Protein AF-A0A4Y3IM77-F1 (afdb_monomer_lite)

Secondary structure (DSSP, 8-state):
-PPPHHHHHHHHHHTTSS-HHHHHHHHHHHHHHHHHT---TTSHHHHHHHHHHHHHHHHHHTT---S--S-HHHHHHHHHSTTHHHHHHHHHHHHHTT--S---HHHHHHHHHHHHHHHHH--

Radius of gyration: 13.8 Å; chains: 1; bounding box: 31×37×30 Å

InterPro domains:
  IPR011608 PRD domain [PF00874] (31-111)

Sequence (123 aa):
MVETMKERMKMLLKAGVISQCAHNIALMATEALEKEWVVDIQSDQVQMAMTHFARAIDRIQLGNEISEGLDSEIFAEIKEDECYPLIQAMNKKLCDFTKIETIPDAENSFFISNLYAMYLERT

Foldseek 3Di:
DQQFLLNLLVVCCVVVVFDPLLSVLLVVLLVCCCVPVVFDRSDPLSSVLSSLSRNLLVCVVVVNHDPAAPDPVVLVVCCPDPCNVVLVVSLVVSVVSSVPPDRDPRSSSVSSVSSSVRNVPRD

Structure (mmCIF, N/CA/C/O backbone):
data_AF-A0A4Y3IM77-F1
#
_entry.id   AF-A0A4Y3IM77-F1
#
loop_
_atom_site.group_PDB
_atom_site.id
_atom_site.type_symbol
_atom_site.label_atom_id
_atom_site.label_alt_id
_atom_site.label_comp_id
_atom_site.label_asym_id
_atom_site.label_entity_id
_atom_site.label_seq_id
_atom_site.pdbx_PDB_ins_code
_atom_site.Cartn_x
_atom_site.Cartn_y
_atom_site.Cartn_z
_atom_site.occupancy
_atom_site.B_iso_or_equiv
_atom_site.auth_seq_id
_atom_site.auth_comp_id
_atom_site.auth_asym_id
_atom_site.auth_atom_id
_atom_site.pdbx_PDB_model_num
ATOM 1 N N . MET A 1 1 ? -11.740 19.640 -10.393 1.00 49.16 1 MET A N 1
ATOM 2 C CA . MET A 1 1 ? -10.579 19.551 -9.486 1.00 49.16 1 MET A CA 1
ATOM 3 C C . MET A 1 1 ? -10.192 18.093 -9.452 1.00 49.16 1 MET A C 1
ATOM 5 O O . MET A 1 1 ? -11.091 17.282 -9.275 1.00 49.16 1 MET A O 1
ATOM 9 N N . VAL A 1 2 ? -8.931 17.773 -9.726 1.00 56.62 2 VAL A N 1
ATOM 10 C CA . VAL A 1 2 ? -8.407 16.424 -9.478 1.00 56.62 2 VAL A CA 1
ATOM 11 C C . VAL A 1 2 ? -8.326 16.283 -7.960 1.00 56.62 2 VAL A C 1
ATOM 13 O O . VAL A 1 2 ? -7.812 17.189 -7.306 1.00 56.62 2 VAL A O 1
ATOM 16 N N . GLU A 1 3 ? -8.949 15.247 -7.403 1.00 67.81 3 GLU A N 1
ATOM 17 C CA . GLU A 1 3 ? -8.906 14.983 -5.963 1.00 67.81 3 GLU A CA 1
ATOM 18 C C . GLU A 1 3 ? -7.497 14.520 -5.603 1.00 67.81 3 GLU A C 1
ATOM 20 O O . GLU A 1 3 ? -6.978 13.595 -6.217 1.00 67.81 3 GLU A O 1
ATOM 25 N N . THR A 1 4 ? -6.863 15.158 -4.623 1.00 84.75 4 THR A N 1
ATOM 26 C CA . THR A 1 4 ? -5.535 14.719 -4.175 1.00 84.75 4 THR A CA 1
ATOM 27 C C . THR A 1 4 ? -5.653 13.471 -3.293 1.00 84.75 4 THR A C 1
ATOM 29 O O . THR A 1 4 ? -6.638 13.317 -2.565 1.00 84.75 4 THR A O 1
ATOM 32 N N . MET A 1 5 ? -4.611 12.631 -3.214 1.00 92.50 5 MET A N 1
ATOM 33 C CA . MET A 1 5 ? -4.573 11.537 -2.224 1.00 92.50 5 MET A CA 1
ATOM 34 C C . MET A 1 5 ? -4.898 12.032 -0.797 1.00 92.50 5 MET A C 1
ATOM 36 O O . MET A 1 5 ? -5.663 11.398 -0.063 1.00 92.50 5 MET A O 1
ATOM 40 N N . LYS A 1 6 ? -4.380 13.205 -0.406 1.00 91.69 6 LYS A N 1
ATOM 41 C CA . LYS A 1 6 ? -4.604 13.786 0.930 1.00 91.69 6 LYS A CA 1
ATOM 42 C C . LYS A 1 6 ? -6.070 14.158 1.167 1.00 91.69 6 LYS A C 1
ATOM 44 O O . LYS A 1 6 ? -6.566 14.027 2.286 1.00 91.69 6 LYS A O 1
ATOM 49 N N . GLU A 1 7 ? -6.767 14.645 0.145 1.00 92.94 7 GLU A N 1
ATOM 50 C CA . GLU A 1 7 ? -8.202 14.945 0.214 1.00 92.94 7 GLU A CA 1
ATOM 51 C C . GLU A 1 7 ? -9.025 13.668 0.328 1.00 92.94 7 GLU A C 1
ATOM 53 O O . GLU A 1 7 ? -9.890 13.584 1.207 1.00 92.94 7 GLU A O 1
ATOM 58 N N . ARG A 1 8 ? -8.661 12.644 -0.447 1.00 94.19 8 ARG A N 1
ATOM 59 C CA . ARG A 1 8 ? -9.285 11.327 -0.376 1.00 94.19 8 ARG A CA 1
ATOM 60 C C . ARG A 1 8 ? -9.201 10.723 1.022 1.00 94.19 8 ARG A C 1
ATOM 62 O O . ARG A 1 8 ? -10.214 10.286 1.569 1.00 94.19 8 ARG A O 1
ATOM 69 N N . MET A 1 9 ? -8.027 10.748 1.658 1.00 97.00 9 MET A N 1
ATOM 70 C CA . MET A 1 9 ? -7.886 10.245 3.033 1.00 97.00 9 MET A CA 1
ATOM 71 C C . MET A 1 9 ? -8.743 11.023 4.029 1.00 97.00 9 MET A C 1
ATOM 73 O O . MET A 1 9 ? -9.389 10.422 4.888 1.00 97.00 9 MET A O 1
ATOM 77 N N . LYS A 1 10 ? -8.812 12.354 3.896 1.00 96.94 10 LYS A N 1
ATOM 78 C CA . LYS A 1 10 ? -9.688 13.182 4.738 1.00 96.94 10 LYS A CA 1
ATOM 79 C C . LYS A 1 10 ? -11.159 12.818 4.549 1.00 96.94 10 LYS A C 1
ATOM 81 O O . LYS A 1 10 ? -11.902 12.821 5.530 1.00 96.94 10 LYS A O 1
ATOM 86 N N . MET A 1 11 ? -11.590 12.529 3.322 1.00 96.81 11 MET A N 1
ATOM 87 C CA . MET A 1 11 ? -12.962 12.108 3.037 1.00 96.81 11 MET A CA 1
ATOM 88 C C . MET A 1 11 ? -13.276 10.765 3.703 1.00 96.81 11 MET A C 1
ATOM 90 O O . MET A 1 11 ? -14.270 10.664 4.420 1.00 96.81 11 MET A O 1
ATOM 94 N N . LEU A 1 12 ? -12.408 9.765 3.525 1.00 97.50 12 LEU A N 1
ATOM 95 C CA . LEU A 1 12 ? -12.589 8.433 4.111 1.00 97.50 12 LEU A CA 1
ATOM 96 C C . LEU A 1 12 ? -12.618 8.479 5.644 1.00 97.50 12 LEU A C 1
ATOM 98 O O . LEU A 1 12 ? -13.464 7.828 6.258 1.00 97.50 12 LEU A O 1
ATOM 102 N N . LEU A 1 13 ? -11.750 9.290 6.256 1.00 98.25 13 LEU A N 1
ATOM 103 C CA . LEU A 1 13 ? -11.738 9.509 7.701 1.00 98.25 13 LEU A CA 1
ATOM 104 C C . LEU A 1 13 ? -13.049 10.151 8.182 1.00 98.25 13 LEU A C 1
ATOM 106 O O . LEU A 1 13 ? -13.668 9.663 9.123 1.00 98.25 13 LEU A O 1
ATOM 110 N N . LYS A 1 14 ? -13.509 11.223 7.520 1.00 98.06 14 LYS A N 1
ATOM 111 C CA . LYS A 1 14 ? -14.773 11.901 7.870 1.00 98.06 14 LYS A CA 1
ATOM 112 C C . LYS A 1 14 ? -15.991 10.990 7.732 1.00 98.06 14 LYS A C 1
ATOM 114 O O . LYS A 1 14 ? -16.935 11.130 8.502 1.00 98.06 14 LYS A O 1
ATOM 119 N N . ALA A 1 15 ? -15.971 10.080 6.763 1.00 97.62 15 ALA A N 1
ATOM 120 C CA . ALA A 1 15 ? -17.030 9.103 6.544 1.00 97.62 15 ALA A CA 1
ATOM 121 C C . ALA A 1 15 ? -16.981 7.913 7.524 1.00 97.62 15 ALA A C 1
ATOM 123 O O . ALA A 1 15 ? -17.858 7.056 7.469 1.00 97.62 15 ALA A O 1
ATOM 124 N N . GLY A 1 16 ? -15.968 7.830 8.399 1.00 96.88 16 GLY A N 1
ATOM 125 C CA . GLY A 1 16 ? -15.780 6.699 9.312 1.00 96.88 16 GLY A CA 1
ATOM 126 C C . GLY A 1 16 ? -15.377 5.400 8.608 1.00 96.88 16 GLY A C 1
ATOM 127 O O . GLY A 1 16 ? -15.530 4.324 9.175 1.00 96.88 16 GLY A O 1
ATOM 128 N N . VAL A 1 17 ? -14.888 5.490 7.367 1.00 97.44 17 VAL A N 1
ATOM 129 C CA . VAL A 1 17 ? -14.462 4.332 6.566 1.00 97.44 17 VAL A CA 1
ATOM 130 C C . VAL A 1 17 ? -13.073 3.852 6.977 1.00 97.44 17 VAL A C 1
ATOM 132 O O . VAL A 1 17 ? -12.787 2.664 6.838 1.00 97.44 17 VAL A O 1
ATOM 135 N N . ILE A 1 18 ? -12.226 4.770 7.454 1.00 98.31 18 ILE A N 1
ATOM 136 C CA . ILE A 1 18 ? -10.903 4.462 8.002 1.00 98.31 18 ILE A CA 1
ATOM 137 C C . ILE A 1 18 ? -10.700 5.120 9.369 1.00 98.31 18 ILE A C 1
ATOM 139 O O . ILE A 1 18 ? -11.265 6.184 9.642 1.00 98.31 18 ILE A O 1
ATOM 143 N N . SER A 1 19 ? -9.866 4.520 10.215 1.00 98.44 19 SER A N 1
ATOM 144 C CA . SER A 1 19 ? -9.482 5.088 11.507 1.00 98.44 19 SER A CA 1
ATOM 145 C C . SER A 1 19 ? -8.489 6.248 11.363 1.00 98.44 19 SER A C 1
ATOM 147 O O . SER A 1 19 ? -7.814 6.423 10.345 1.00 98.44 19 SER A O 1
ATOM 149 N N . GLN A 1 20 ? -8.332 7.033 12.435 1.00 98.38 20 GLN A N 1
ATOM 150 C CA . GLN A 1 20 ? -7.294 8.068 12.501 1.00 98.38 20 GLN A CA 1
ATOM 151 C C . GLN A 1 20 ? -5.877 7.474 12.396 1.00 98.38 20 GLN A C 1
ATOM 153 O O . GLN A 1 20 ? -4.975 8.128 11.869 1.00 98.38 20 GLN A O 1
ATOM 158 N N . CYS A 1 21 ? -5.678 6.246 12.888 1.00 98.06 21 CYS A N 1
ATOM 159 C CA . CYS A 1 21 ? -4.402 5.542 12.806 1.00 98.06 21 CYS A CA 1
ATOM 160 C C . CYS A 1 21 ? -4.065 5.216 11.346 1.00 98.06 21 CYS A C 1
ATOM 162 O O . CYS A 1 21 ? -3.034 5.671 10.845 1.00 98.06 21 CYS A O 1
ATOM 164 N N . 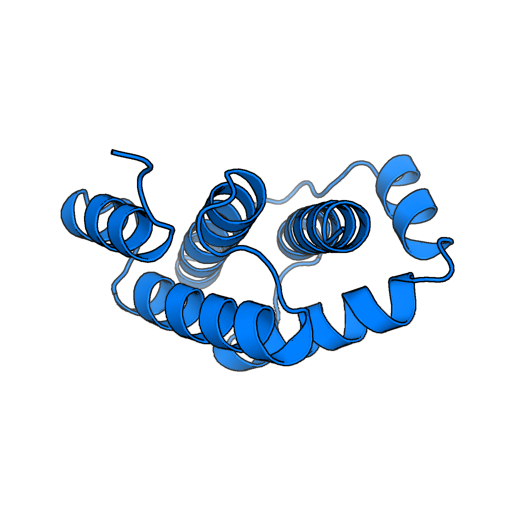ALA A 1 22 ? -4.976 4.534 10.646 1.00 98.38 22 ALA A N 1
ATOM 165 C CA . ALA A 1 22 ? -4.831 4.194 9.234 1.00 98.38 22 ALA A CA 1
ATOM 166 C C . ALA A 1 22 ? -4.661 5.435 8.346 1.00 98.38 22 ALA A C 1
ATOM 168 O O . ALA A 1 22 ? -3.783 5.459 7.485 1.00 98.38 22 ALA A O 1
ATOM 169 N N . HIS A 1 23 ? -5.427 6.502 8.606 1.00 98.56 23 HIS A N 1
ATOM 170 C CA . HIS A 1 23 ? -5.264 7.792 7.932 1.00 98.56 23 HIS A CA 1
ATOM 171 C C . HIS A 1 23 ? -3.829 8.326 8.051 1.00 98.56 23 HIS A C 1
ATOM 173 O O . HIS A 1 23 ? -3.205 8.673 7.050 1.00 98.56 23 HIS A O 1
ATOM 179 N N . ASN A 1 24 ? -3.287 8.394 9.271 1.00 98.44 24 ASN A N 1
ATOM 180 C CA . ASN A 1 24 ? -1.952 8.951 9.497 1.00 98.44 24 ASN A CA 1
ATOM 181 C C . ASN A 1 24 ? -0.864 8.094 8.846 1.00 98.44 24 ASN A C 1
ATOM 183 O O . ASN A 1 24 ? 0.072 8.635 8.263 1.00 98.44 24 ASN A O 1
ATOM 187 N N . ILE A 1 25 ? -1.003 6.768 8.915 1.00 98.50 25 ILE A N 1
ATOM 188 C CA . ILE A 1 25 ? -0.070 5.839 8.274 1.00 98.50 25 ILE A CA 1
ATOM 189 C C . ILE A 1 25 ? -0.099 5.994 6.752 1.00 98.50 25 ILE A C 1
ATOM 191 O O . ILE A 1 25 ? 0.963 6.068 6.139 1.00 98.50 25 ILE A O 1
ATOM 195 N N . ALA A 1 26 ? -1.279 6.119 6.142 1.00 98.00 26 ALA A N 1
ATOM 196 C CA . ALA A 1 26 ? -1.400 6.331 4.702 1.00 98.00 26 ALA A CA 1
ATOM 197 C C . ALA A 1 26 ? -0.747 7.648 4.246 1.00 98.00 26 ALA A C 1
ATOM 199 O O . ALA A 1 26 ? -0.108 7.687 3.194 1.00 98.00 26 ALA A O 1
ATOM 200 N 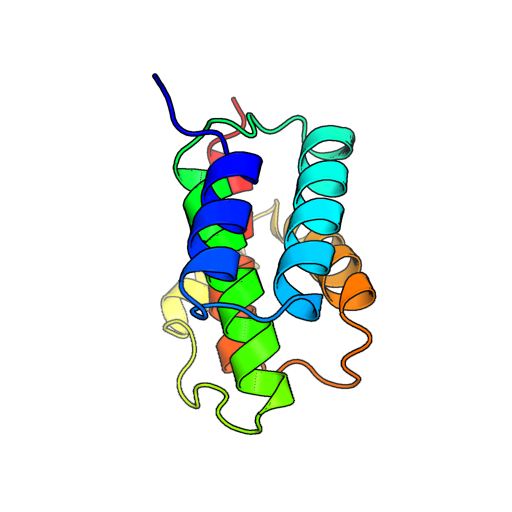N . LEU A 1 27 ? -0.841 8.717 5.048 1.00 97.50 27 LEU A N 1
ATOM 201 C CA . LEU A 1 27 ? -0.135 9.970 4.762 1.00 97.50 27 LEU A CA 1
ATOM 202 C C . LEU A 1 27 ? 1.388 9.806 4.836 1.00 97.50 27 LEU A C 1
ATOM 204 O O . LEU A 1 27 ? 2.076 10.207 3.901 1.00 97.50 27 LEU A O 1
ATOM 208 N N . MET A 1 28 ? 1.910 9.165 5.888 1.00 98.06 28 MET A N 1
ATOM 209 C CA . MET A 1 28 ? 3.350 8.887 6.014 1.00 98.06 28 MET A CA 1
ATOM 210 C C . MET A 1 28 ? 3.861 8.001 4.869 1.00 98.06 28 MET A C 1
ATOM 212 O O . MET A 1 28 ? 4.946 8.229 4.337 1.00 98.06 28 MET A O 1
ATOM 216 N N . ALA A 1 29 ? 3.066 7.010 4.459 1.00 97.69 29 ALA A N 1
ATOM 217 C CA . ALA A 1 29 ? 3.397 6.144 3.338 1.00 97.69 29 ALA A CA 1
ATOM 218 C C . ALA A 1 29 ? 3.442 6.904 2.009 1.00 97.69 29 ALA A C 1
ATOM 220 O O . ALA A 1 29 ? 4.373 6.722 1.229 1.00 97.69 29 ALA A O 1
ATOM 221 N N . THR A 1 30 ? 2.485 7.806 1.788 1.00 96.38 30 THR A N 1
ATOM 222 C CA . THR A 1 30 ? 2.456 8.665 0.596 1.00 96.38 30 THR A CA 1
ATOM 223 C C . THR A 1 30 ? 3.673 9.579 0.539 1.00 96.38 30 THR A C 1
ATOM 225 O O . THR A 1 30 ? 4.293 9.689 -0.510 1.00 96.38 30 THR A O 1
ATOM 228 N N . GLU A 1 31 ? 4.062 10.188 1.661 1.00 96.06 31 GLU A N 1
ATOM 229 C CA . GLU A 1 31 ? 5.255 11.042 1.730 1.00 96.06 31 GLU A CA 1
ATOM 230 C C . GLU A 1 31 ? 6.546 10.263 1.431 1.00 96.06 31 GLU A C 1
ATOM 232 O O . GLU A 1 31 ? 7.437 10.775 0.753 1.00 96.06 31 GLU A O 1
ATOM 237 N N . ALA A 1 32 ? 6.654 9.013 1.894 1.00 96.62 32 ALA A N 1
ATOM 238 C CA . ALA A 1 32 ? 7.791 8.152 1.569 1.00 96.62 32 ALA A CA 1
ATOM 239 C C . ALA A 1 32 ? 7.833 7.795 0.073 1.00 96.62 32 ALA A C 1
ATOM 241 O O . ALA A 1 32 ? 8.892 7.886 -0.547 1.00 96.62 32 AL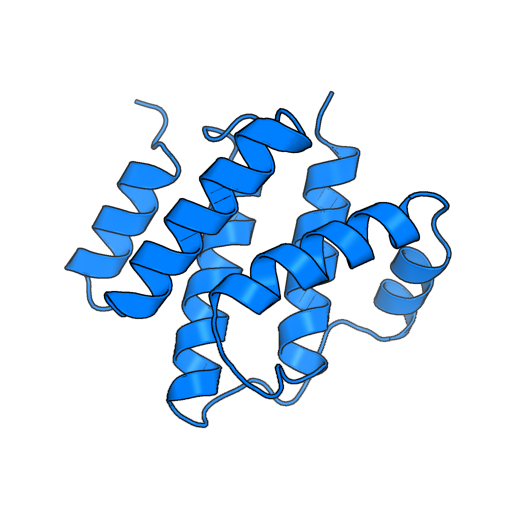A A O 1
ATOM 242 N N . LEU A 1 33 ? 6.686 7.441 -0.515 1.00 95.56 33 LEU A N 1
ATOM 243 C CA . LEU A 1 33 ? 6.567 7.132 -1.942 1.00 95.56 33 LEU A CA 1
ATOM 244 C C . LEU A 1 33 ? 6.886 8.353 -2.818 1.00 95.56 33 LEU A C 1
ATOM 246 O O . LEU A 1 33 ? 7.671 8.243 -3.757 1.00 95.56 33 LEU A O 1
ATOM 250 N N . GLU A 1 34 ? 6.344 9.525 -2.484 1.00 94.50 34 GLU A N 1
ATOM 251 C CA . GLU A 1 34 ? 6.617 10.789 -3.182 1.00 94.50 34 GLU A CA 1
ATOM 252 C C . GLU A 1 34 ? 8.111 11.138 -3.132 1.00 94.50 34 GLU A C 1
ATOM 254 O O . GLU A 1 34 ? 8.704 11.530 -4.133 1.00 94.50 34 GLU A O 1
ATOM 259 N N . LYS A 1 35 ? 8.757 10.945 -1.978 1.00 95.25 35 LYS A N 1
ATOM 260 C CA . LYS A 1 35 ? 10.169 11.295 -1.799 1.00 95.25 35 LYS A CA 1
ATOM 261 C C . LYS A 1 35 ? 11.136 10.325 -2.479 1.00 95.25 35 LYS A C 1
ATOM 263 O O . LYS A 1 35 ? 12.178 10.756 -2.966 1.00 95.25 35 LYS A O 1
ATOM 268 N N . GLU A 1 36 ? 10.854 9.026 -2.438 1.00 95.69 36 GLU A N 1
ATOM 269 C CA . GLU A 1 36 ? 11.825 7.991 -2.827 1.00 95.69 36 GLU A CA 1
ATOM 270 C C . GLU A 1 36 ? 11.546 7.376 -4.188 1.00 95.69 36 GLU A C 1
ATOM 272 O O . GLU A 1 36 ? 12.484 6.979 -4.876 1.00 95.69 36 GLU A O 1
ATOM 277 N N . TRP A 1 37 ? 10.277 7.293 -4.579 1.00 94.88 37 TRP A N 1
ATOM 278 C CA . TRP A 1 37 ? 9.867 6.792 -5.889 1.00 94.88 37 TRP A CA 1
ATOM 279 C C . TRP A 1 37 ? 9.402 7.903 -6.830 1.00 94.88 37 TRP A C 1
ATOM 281 O O . TRP A 1 37 ? 9.202 7.624 -8.008 1.00 94.88 37 TRP A O 1
ATOM 291 N N . VAL A 1 38 ? 9.294 9.149 -6.346 1.00 93.00 38 VAL A N 1
ATOM 292 C CA . VAL A 1 38 ? 8.927 10.332 -7.149 1.00 93.00 38 VAL A CA 1
ATOM 293 C C . VAL A 1 38 ? 7.577 10.145 -7.853 1.00 93.00 38 VAL A C 1
ATOM 295 O O . VAL A 1 38 ? 7.380 10.561 -8.989 1.00 93.00 38 VAL A O 1
ATOM 298 N N . VAL A 1 39 ? 6.638 9.479 -7.175 1.00 91.38 39 VAL A N 1
ATOM 299 C CA . VAL A 1 39 ? 5.305 9.203 -7.725 1.00 91.38 39 VAL A CA 1
ATOM 300 C C . VAL A 1 39 ? 4.430 10.452 -7.707 1.00 91.38 39 VAL A C 1
ATOM 302 O O . VAL A 1 39 ? 4.497 11.258 -6.776 1.00 91.38 39 VAL A O 1
ATOM 305 N N . ASP A 1 40 ? 3.549 10.582 -8.699 1.00 91.12 40 ASP A N 1
ATOM 306 C CA . ASP A 1 40 ? 2.518 11.616 -8.684 1.00 91.12 40 ASP A CA 1
ATOM 307 C C . ASP A 1 40 ? 1.429 11.267 -7.659 1.00 91.12 40 ASP A C 1
ATOM 309 O O . ASP A 1 40 ? 0.604 10.372 -7.867 1.00 91.12 40 ASP A O 1
ATOM 313 N N . ILE A 1 41 ? 1.397 12.006 -6.548 1.00 89.06 41 ILE A N 1
ATOM 314 C CA . ILE A 1 41 ? 0.401 11.842 -5.478 1.00 89.06 41 ILE A CA 1
ATOM 315 C C . ILE A 1 41 ? -1.029 12.227 -5.899 1.00 89.06 41 ILE A C 1
ATOM 317 O O . ILE A 1 41 ? -1.971 12.044 -5.120 1.00 89.06 41 ILE A O 1
ATOM 321 N N . GLN A 1 42 ? -1.196 12.800 -7.093 1.00 89.19 42 GLN A N 1
ATOM 322 C CA . GLN A 1 42 ? -2.494 13.074 -7.707 1.00 89.19 42 GLN A CA 1
ATOM 323 C C . GLN A 1 42 ? -3.015 11.883 -8.516 1.00 89.19 42 GLN A C 1
ATOM 325 O O . GLN A 1 42 ? -4.208 11.842 -8.812 1.00 89.19 42 GLN A O 1
ATOM 330 N N . SER A 1 43 ? -2.160 10.910 -8.845 1.00 90.19 43 SER A N 1
ATOM 331 C CA . SER A 1 43 ? -2.546 9.763 -9.667 1.00 90.19 43 SER A CA 1
ATOM 332 C C . SER A 1 43 ? -3.603 8.888 -8.990 1.00 90.19 43 SER A C 1
ATOM 334 O O . SER A 1 43 ? -3.565 8.637 -7.778 1.00 90.19 43 SER A O 1
ATOM 336 N N . ASP A 1 44 ? -4.522 8.360 -9.798 1.00 90.38 44 ASP A N 1
ATOM 337 C CA . ASP A 1 44 ? -5.535 7.402 -9.346 1.00 90.38 44 ASP A CA 1
ATOM 338 C C . ASP A 1 44 ? -4.885 6.146 -8.744 1.00 90.38 44 ASP A C 1
ATOM 340 O O . ASP A 1 44 ? -5.400 5.575 -7.780 1.00 90.38 44 ASP A O 1
ATOM 344 N N . GLN A 1 45 ? -3.710 5.759 -9.249 1.00 91.94 45 GLN A N 1
ATOM 345 C CA . GLN A 1 45 ? -2.955 4.610 -8.761 1.00 91.94 45 GLN A CA 1
ATOM 346 C C . GLN A 1 45 ? -2.467 4.806 -7.318 1.00 91.94 45 GLN A C 1
ATOM 348 O O . GLN A 1 45 ? -2.650 3.924 -6.474 1.00 91.94 45 GLN A O 1
ATOM 353 N N . VAL A 1 46 ? -1.918 5.980 -6.976 1.00 93.44 46 VAL A N 1
ATOM 354 C CA . VAL A 1 46 ? -1.542 6.298 -5.584 1.00 93.44 46 VAL A CA 1
ATOM 355 C C . VAL A 1 46 ? -2.777 6.346 -4.686 1.00 93.44 46 VAL A C 1
ATOM 357 O O . VAL A 1 46 ? -2.765 5.809 -3.575 1.00 93.44 46 VAL A O 1
ATOM 360 N N . GLN A 1 47 ? -3.873 6.929 -5.167 1.00 93.44 47 GLN A N 1
ATOM 361 C CA . GLN A 1 47 ? -5.127 6.984 -4.416 1.00 93.44 47 GLN A CA 1
ATOM 362 C C . GLN A 1 47 ? -5.693 5.591 -4.113 1.00 93.44 47 GLN A C 1
ATOM 364 O O . GLN A 1 47 ? -6.130 5.334 -2.983 1.00 93.44 47 GLN A O 1
ATOM 369 N N . MET A 1 48 ? -5.674 4.689 -5.095 1.00 92.94 48 MET A N 1
ATOM 370 C CA . MET A 1 48 ? -6.129 3.309 -4.954 1.00 92.94 48 MET A CA 1
ATOM 371 C C . MET A 1 48 ? -5.255 2.546 -3.960 1.00 92.94 48 MET A C 1
ATOM 373 O O . MET A 1 48 ? -5.779 2.028 -2.969 1.00 92.94 48 MET A O 1
ATOM 377 N N . ALA A 1 49 ? -3.935 2.571 -4.158 1.00 95.81 49 ALA A N 1
ATOM 378 C CA . ALA A 1 49 ? -2.975 1.887 -3.300 1.00 95.81 49 ALA A CA 1
ATOM 379 C C . ALA A 1 49 ? -3.115 2.310 -1.833 1.00 95.81 49 ALA A C 1
ATOM 381 O O . ALA A 1 49 ? -3.189 1.471 -0.934 1.00 95.81 49 ALA A O 1
ATOM 382 N N . MET A 1 50 ? -3.222 3.616 -1.578 1.00 97.31 50 MET A N 1
ATOM 383 C CA . MET A 1 50 ? -3.325 4.140 -0.217 1.00 97.31 50 MET A CA 1
ATOM 384 C C . MET A 1 50 ? -4.693 3.893 0.420 1.00 97.31 50 MET A C 1
ATOM 386 O O . MET A 1 50 ? -4.779 3.677 1.628 1.00 97.31 50 MET A O 1
ATOM 390 N N . THR A 1 51 ? -5.761 3.846 -0.379 1.00 96.44 51 THR A N 1
ATOM 391 C CA . THR A 1 51 ? -7.076 3.398 0.104 1.00 96.44 51 THR A CA 1
ATOM 392 C C . THR A 1 51 ? -7.022 1.939 0.536 1.00 96.44 51 THR A C 1
ATOM 394 O O . THR A 1 51 ? -7.539 1.594 1.600 1.00 96.44 51 THR A O 1
ATOM 397 N N . HIS A 1 52 ? -6.391 1.083 -0.271 1.00 96.44 52 HIS A N 1
ATOM 398 C CA . HIS A 1 52 ? -6.253 -0.335 0.037 1.00 96.44 52 HIS A CA 1
ATOM 399 C C . HIS A 1 52 ? -5.431 -0.539 1.311 1.00 96.44 52 HIS A C 1
ATOM 401 O O . HIS A 1 52 ? -5.861 -1.264 2.207 1.00 96.44 52 HIS A O 1
ATOM 407 N N . PHE A 1 53 ? -4.308 0.173 1.425 1.00 98.12 53 PHE A N 1
ATOM 408 C CA . PHE A 1 53 ? -3.422 0.112 2.581 1.00 98.12 53 PHE A CA 1
ATOM 409 C C . PHE A 1 53 ? -4.111 0.569 3.871 1.00 98.12 53 PHE A C 1
ATOM 411 O O . PHE A 1 53 ? -4.119 -0.169 4.853 1.00 98.12 53 PHE A O 1
ATOM 418 N N . ALA A 1 54 ? -4.777 1.731 3.859 1.00 98.38 54 ALA A N 1
ATOM 419 C CA . ALA A 1 54 ? -5.507 2.235 5.022 1.00 98.38 54 ALA A CA 1
ATOM 420 C C . ALA A 1 54 ? -6.595 1.253 5.490 1.00 98.38 54 ALA A C 1
ATOM 422 O O . ALA A 1 54 ? -6.701 0.947 6.675 1.00 98.38 54 ALA A O 1
ATOM 423 N N . ARG A 1 55 ? -7.375 0.697 4.554 1.00 97.75 55 ARG A N 1
ATOM 424 C CA . ARG A 1 55 ? -8.428 -0.270 4.892 1.00 97.75 55 ARG A CA 1
ATOM 425 C C . ARG A 1 55 ? -7.875 -1.606 5.389 1.00 97.75 55 ARG A C 1
ATOM 427 O O . ARG A 1 55 ? -8.531 -2.243 6.208 1.00 97.75 55 ARG A O 1
ATOM 434 N N . ALA A 1 56 ? -6.735 -2.056 4.867 1.00 97.88 56 ALA A N 1
ATOM 435 C CA . ALA A 1 56 ? -6.075 -3.277 5.327 1.00 97.88 56 ALA A CA 1
ATOM 436 C C . ALA A 1 56 ? -5.580 -3.121 6.770 1.00 97.88 56 ALA A C 1
ATOM 438 O O . ALA A 1 56 ? -5.841 -3.990 7.595 1.00 97.88 56 ALA A O 1
ATOM 439 N N . ILE A 1 57 ? -4.966 -1.978 7.102 1.00 98.38 57 ILE A N 1
ATOM 440 C CA . ILE A 1 57 ? -4.535 -1.655 8.473 1.00 98.38 57 ILE A CA 1
ATOM 441 C C . ILE A 1 57 ? -5.702 -1.785 9.453 1.00 98.38 57 ILE A C 1
ATOM 443 O O . ILE A 1 57 ? -5.577 -2.481 10.459 1.00 98.38 57 ILE A O 1
ATOM 447 N N . ASP A 1 58 ? -6.844 -1.164 9.148 1.00 98.06 58 ASP A N 1
ATOM 448 C CA . ASP A 1 58 ? -8.007 -1.219 10.037 1.00 98.06 58 ASP A CA 1
ATOM 449 C C . ASP A 1 58 ? -8.576 -2.635 10.168 1.00 98.06 58 ASP A C 1
ATOM 451 O O . ASP A 1 58 ? -8.917 -3.052 11.273 1.00 98.06 58 ASP A O 1
ATOM 455 N N . ARG A 1 59 ? -8.654 -3.402 9.071 1.00 97.56 59 ARG A N 1
ATOM 456 C CA . ARG A 1 59 ? -9.102 -4.802 9.127 1.00 97.56 59 ARG A CA 1
ATOM 457 C C . ARG A 1 59 ? -8.216 -5.639 10.041 1.00 97.56 59 ARG A C 1
ATOM 459 O O . ARG A 1 59 ? -8.747 -6.296 10.930 1.00 97.56 59 ARG A O 1
ATOM 466 N N . ILE A 1 60 ? -6.897 -5.551 9.872 1.00 97.56 60 ILE A N 1
ATOM 467 C CA . ILE A 1 60 ? -5.926 -6.299 10.682 1.00 97.56 60 ILE A CA 1
ATOM 468 C C . ILE A 1 60 ? -6.031 -5.898 12.158 1.00 97.56 60 ILE A C 1
ATOM 470 O O . ILE A 1 60 ? -6.081 -6.752 13.036 1.00 97.56 60 ILE A O 1
ATOM 474 N N . GLN A 1 61 ? -6.120 -4.599 12.457 1.00 96.62 61 GLN A N 1
ATOM 475 C CA . GLN A 1 61 ? -6.240 -4.120 13.841 1.00 96.62 61 GLN A CA 1
ATOM 476 C C . GLN A 1 61 ? -7.550 -4.546 14.517 1.00 96.62 61 GLN A C 1
ATOM 478 O O . GLN A 1 61 ? -7.598 -4.667 15.741 1.00 96.62 61 GLN A O 1
ATOM 483 N N . LEU A 1 62 ? -8.606 -4.771 13.735 1.00 96.19 62 LEU A N 1
ATOM 484 C CA . LEU A 1 62 ? -9.903 -5.240 14.219 1.00 96.19 62 LEU A CA 1
ATOM 485 C C . LEU A 1 62 ? -10.032 -6.774 14.233 1.00 96.19 62 LEU A C 1
ATOM 487 O O . LEU A 1 62 ? -11.079 -7.263 14.656 1.00 96.19 62 LEU A O 1
ATOM 491 N N . GLY A 1 63 ? -9.015 -7.521 13.784 1.00 95.75 63 GLY A N 1
ATOM 492 C CA . GLY A 1 63 ? -9.068 -8.983 13.650 1.00 95.75 63 GLY A CA 1
ATOM 493 C C . GLY A 1 63 ? -10.034 -9.469 12.563 1.00 95.75 63 GLY A C 1
ATOM 494 O O . GLY A 1 63 ? -10.642 -10.527 12.703 1.00 95.75 63 GLY A O 1
ATOM 495 N N . ASN A 1 64 ? -10.239 -8.648 11.529 1.00 96.19 64 ASN A N 1
ATOM 496 C CA . ASN A 1 64 ? -11.121 -8.902 10.388 1.00 96.19 64 ASN A CA 1
ATOM 497 C C . ASN A 1 64 ? -10.340 -8.874 9.062 1.00 96.19 64 ASN A C 1
ATOM 499 O O . ASN A 1 64 ? -10.862 -8.415 8.041 1.00 96.19 64 ASN A O 1
ATOM 503 N N . GLU A 1 65 ? -9.068 -9.268 9.086 1.00 95.06 65 GLU A N 1
ATOM 504 C CA . GLU A 1 65 ? -8.240 -9.428 7.894 1.00 95.06 65 GLU A CA 1
ATOM 505 C C . GLU A 1 65 ? -8.871 -10.384 6.873 1.00 95.06 65 GLU A C 1
ATOM 507 O O . GLU A 1 65 ? -9.616 -11.308 7.208 1.00 95.06 65 GLU A O 1
ATOM 512 N N . ILE A 1 66 ? -8.566 -10.160 5.596 1.00 93.56 66 ILE A N 1
ATOM 513 C CA . ILE A 1 66 ? -8.970 -11.089 4.538 1.00 93.56 66 ILE A CA 1
ATOM 514 C C . ILE A 1 66 ? -8.176 -12.400 4.632 1.00 93.56 66 ILE A C 1
ATOM 516 O O . ILE A 1 66 ? -6.982 -12.401 4.932 1.00 93.56 66 ILE A O 1
ATOM 520 N N . SER A 1 67 ? -8.836 -13.518 4.331 1.00 92.25 67 SER A N 1
ATOM 521 C CA . SER A 1 67 ? -8.231 -14.856 4.350 1.00 92.25 67 SER A CA 1
ATOM 522 C C . SER A 1 67 ? -7.624 -15.273 3.011 1.00 92.25 67 SER A C 1
ATOM 524 O O . SER A 1 67 ? -6.716 -16.098 2.977 1.00 92.25 67 SER A O 1
ATOM 526 N N . GLU A 1 68 ? -8.135 -14.723 1.910 1.00 95.19 68 GLU A N 1
ATOM 527 C CA . GLU A 1 68 ? -7.699 -15.040 0.551 1.00 95.19 68 GLU A CA 1
ATOM 528 C C . GLU A 1 68 ? -6.913 -13.858 -0.015 1.00 95.19 68 GLU A C 1
ATOM 530 O O . GLU A 1 68 ? -7.389 -12.722 -0.011 1.00 95.19 68 GLU A O 1
ATOM 535 N N . GLY A 1 69 ? -5.678 -14.133 -0.433 1.00 95.06 69 GLY A N 1
ATOM 536 C CA . GLY A 1 69 ? -4.787 -13.150 -1.038 1.00 95.06 69 GLY A CA 1
ATOM 537 C C . GLY A 1 69 ? -4.986 -13.018 -2.543 1.00 95.06 69 GLY A C 1
ATOM 538 O O . GLY A 1 69 ? -5.931 -13.552 -3.123 1.00 95.06 69 GLY A O 1
ATOM 539 N N . LEU A 1 70 ? -4.047 -12.319 -3.176 1.00 96.56 70 LEU A N 1
ATOM 540 C CA . LEU A 1 70 ? -3.905 -12.309 -4.623 1.00 96.56 70 LEU A CA 1
ATOM 541 C C . LEU A 1 70 ? -3.718 -13.740 -5.142 1.00 96.56 70 LEU A C 1
ATOM 543 O O . LEU A 1 70 ? -3.093 -14.569 -4.473 1.00 96.56 70 LEU A O 1
ATOM 547 N N . ASP A 1 71 ? -4.231 -14.001 -6.343 1.00 97.69 71 ASP A N 1
ATOM 548 C CA . ASP A 1 71 ? -4.002 -15.262 -7.042 1.00 97.69 71 ASP A CA 1
ATOM 549 C C . ASP A 1 71 ? -2.507 -15.628 -7.048 1.00 97.69 71 ASP A C 1
ATOM 551 O O . ASP A 1 71 ? -1.638 -14.777 -7.269 1.00 97.69 71 ASP A O 1
ATOM 555 N N . SER A 1 72 ? -2.205 -16.893 -6.752 1.00 95.81 72 SER A N 1
ATOM 556 C CA . SER A 1 72 ? -0.830 -17.340 -6.540 1.00 95.81 72 SER A CA 1
ATOM 557 C C . SER A 1 72 ? 0.022 -17.306 -7.803 1.00 95.81 72 SER A C 1
ATOM 559 O O . SER A 1 72 ? 1.227 -17.093 -7.687 1.00 95.81 72 SER A O 1
ATOM 561 N N . GLU A 1 73 ? -0.574 -17.512 -8.981 1.00 97.69 73 GLU A N 1
ATOM 562 C CA . GLU A 1 73 ? 0.146 -17.443 -10.256 1.00 97.69 73 GLU A CA 1
ATOM 563 C C . GLU A 1 73 ? 0.500 -15.983 -10.553 1.00 97.69 73 GLU A C 1
ATOM 565 O O . GLU A 1 73 ? 1.668 -15.665 -10.768 1.00 97.69 73 GLU A O 1
ATOM 570 N N . ILE A 1 74 ? -0.464 -15.069 -10.387 1.00 96.75 74 ILE A N 1
ATOM 571 C CA . ILE A 1 74 ? -0.229 -13.622 -10.532 1.00 96.75 74 ILE A CA 1
ATOM 572 C C . ILE A 1 74 ? 0.834 -13.134 -9.537 1.00 96.75 74 ILE A C 1
ATOM 574 O O . ILE A 1 74 ? 1.716 -12.344 -9.875 1.00 96.75 74 ILE A O 1
ATOM 578 N N . PHE A 1 75 ? 0.780 -13.586 -8.281 1.00 98.00 75 PHE A N 1
ATOM 579 C CA . PHE A 1 75 ? 1.758 -13.153 -7.285 1.00 98.00 75 PHE A CA 1
ATOM 580 C C . PHE A 1 75 ? 3.157 -13.730 -7.535 1.00 98.00 75 PHE A C 1
ATOM 582 O O . PHE A 1 75 ? 4.147 -13.088 -7.181 1.00 98.00 75 PHE A O 1
ATOM 589 N N . ALA A 1 76 ? 3.254 -14.919 -8.138 1.00 97.94 76 ALA A N 1
ATOM 590 C CA . ALA A 1 76 ? 4.526 -15.483 -8.573 1.00 97.94 76 ALA A CA 1
ATOM 591 C C . ALA A 1 76 ? 5.142 -14.648 -9.704 1.00 97.94 76 ALA A C 1
ATOM 593 O O . ALA A 1 76 ? 6.313 -14.292 -9.599 1.00 97.94 76 ALA A O 1
ATOM 594 N N . GLU A 1 77 ? 4.349 -14.232 -10.696 1.00 97.94 77 GLU A N 1
ATOM 595 C CA . GLU A 1 77 ? 4.813 -13.350 -11.778 1.00 97.94 77 GLU A CA 1
ATOM 596 C C . GLU A 1 77 ? 5.404 -12.040 -11.232 1.00 97.94 77 GLU A C 1
ATOM 598 O O . GLU A 1 77 ? 6.502 -11.640 -11.614 1.00 97.94 77 GLU A O 1
ATOM 603 N N . ILE A 1 78 ? 4.735 -11.412 -10.256 1.00 98.12 78 ILE A N 1
ATOM 604 C CA . ILE A 1 78 ? 5.243 -10.193 -9.602 1.00 98.12 78 ILE A CA 1
ATOM 605 C C . ILE A 1 78 ? 6.591 -10.444 -8.909 1.00 98.12 78 ILE A C 1
ATOM 607 O O . ILE A 1 78 ? 7.452 -9.566 -8.903 1.00 98.12 78 ILE A O 1
ATOM 611 N N . LYS A 1 79 ? 6.782 -11.620 -8.298 1.00 98.06 79 LYS A N 1
ATOM 612 C CA . LYS A 1 79 ? 8.015 -11.983 -7.577 1.00 98.06 79 LYS A CA 1
ATOM 613 C C . LYS A 1 79 ? 9.196 -12.280 -8.493 1.00 98.06 79 LYS A C 1
ATOM 615 O O . LYS A 1 79 ? 10.337 -12.142 -8.055 1.00 98.06 79 LYS A O 1
ATOM 620 N N . GLU A 1 80 ? 8.923 -12.732 -9.710 1.00 98.00 80 GLU A N 1
ATOM 621 C CA . GLU A 1 80 ? 9.936 -13.062 -10.713 1.00 98.00 80 GLU A CA 1
ATOM 622 C C . GLU A 1 80 ? 10.448 -11.824 -11.462 1.00 98.00 80 GLU A C 1
ATOM 624 O O . GLU A 1 80 ? 11.520 -11.876 -12.067 1.00 98.00 80 GLU A O 1
ATOM 629 N N . ASP A 1 81 ? 9.729 -10.702 -11.382 1.00 98.12 81 ASP A N 1
ATOM 630 C CA . ASP A 1 81 ? 10.136 -9.439 -11.988 1.00 98.12 81 ASP A CA 1
ATOM 631 C C . ASP A 1 81 ? 11.431 -8.880 -11.361 1.00 98.12 81 ASP A C 1
ATOM 633 O O . ASP A 1 81 ? 11.615 -8.861 -10.139 1.00 98.12 81 ASP A O 1
ATOM 637 N N . GLU A 1 82 ? 12.329 -8.358 -12.202 1.00 97.31 82 GLU A N 1
ATOM 638 C CA . GLU A 1 82 ? 13.619 -7.789 -11.791 1.00 97.31 82 GLU A CA 1
ATOM 639 C C . GLU A 1 82 ? 13.477 -6.648 -10.772 1.00 97.31 82 GLU A C 1
ATOM 641 O O . GLU A 1 82 ? 14.378 -6.411 -9.959 1.00 97.31 82 GLU A O 1
ATOM 646 N N . CYS A 1 83 ? 12.350 -5.931 -10.789 1.00 97.00 83 CYS A N 1
ATOM 647 C CA . CYS A 1 83 ? 12.097 -4.839 -9.862 1.00 97.00 83 CYS A CA 1
ATOM 648 C C . CYS A 1 83 ? 11.590 -5.291 -8.488 1.00 97.00 83 CYS A C 1
ATOM 650 O O . CYS A 1 83 ? 11.599 -4.485 -7.549 1.00 97.00 83 CYS A O 1
ATOM 652 N N . TYR A 1 84 ? 11.197 -6.560 -8.326 1.00 98.25 84 TYR A N 1
ATOM 653 C CA . TYR A 1 84 ? 10.582 -7.064 -7.099 1.00 98.25 84 TYR A CA 1
ATOM 654 C C . TYR A 1 84 ? 11.379 -6.763 -5.819 1.00 98.25 84 TYR A C 1
ATOM 656 O O . TYR A 1 84 ? 10.767 -6.336 -4.836 1.00 98.25 84 TYR A O 1
ATOM 664 N N . PRO A 1 85 ? 12.726 -6.873 -5.779 1.00 98.31 85 PRO A N 1
ATOM 665 C CA . PRO A 1 85 ? 13.492 -6.506 -4.587 1.00 98.31 85 PRO A CA 1
ATOM 666 C C . PRO A 1 85 ? 13.269 -5.053 -4.136 1.00 98.31 85 PRO A C 1
ATOM 668 O O . PRO A 1 85 ? 13.246 -4.776 -2.935 1.00 98.31 85 PRO A O 1
ATOM 671 N N . LEU A 1 86 ? 13.058 -4.124 -5.076 1.00 97.81 86 LEU A N 1
ATOM 672 C CA . LEU A 1 86 ? 12.755 -2.722 -4.775 1.00 97.81 86 LEU A CA 1
ATOM 673 C C . LEU A 1 86 ? 11.329 -2.568 -4.240 1.00 97.81 86 LEU A C 1
ATOM 675 O O . LEU A 1 86 ? 11.123 -1.844 -3.262 1.00 97.81 86 LEU A O 1
ATOM 679 N N . ILE A 1 87 ? 10.366 -3.288 -4.825 1.00 98.31 87 ILE A N 1
ATOM 680 C CA . ILE A 1 87 ? 8.978 -3.325 -4.344 1.00 98.31 87 ILE A CA 1
ATOM 681 C C . ILE A 1 87 ? 8.923 -3.861 -2.919 1.00 98.31 87 ILE A C 1
ATOM 683 O O . ILE A 1 87 ? 8.318 -3.243 -2.046 1.00 98.31 87 ILE A O 1
ATOM 687 N N . GLN A 1 88 ? 9.606 -4.974 -2.658 1.00 98.44 88 GLN A N 1
ATOM 688 C CA . GLN A 1 88 ? 9.642 -5.614 -1.351 1.00 98.44 88 GLN A CA 1
ATOM 689 C C . GLN A 1 88 ? 10.308 -4.724 -0.294 1.00 98.44 88 GLN A C 1
ATOM 691 O O . GLN A 1 88 ? 9.844 -4.675 0.849 1.00 98.44 88 GLN A O 1
ATOM 696 N N . ALA A 1 89 ? 11.368 -3.995 -0.661 1.00 98.50 89 ALA A N 1
ATOM 697 C CA . ALA A 1 89 ? 12.027 -3.047 0.233 1.00 98.50 89 ALA A CA 1
ATOM 698 C C . ALA A 1 89 ? 11.101 -1.881 0.616 1.00 98.50 89 ALA A C 1
ATOM 700 O O . ALA A 1 89 ? 10.993 -1.544 1.798 1.00 98.50 89 ALA A O 1
ATOM 701 N N . MET A 1 90 ? 10.391 -1.302 -0.359 1.00 98.31 90 MET A N 1
ATOM 702 C CA . MET A 1 90 ? 9.406 -0.255 -0.087 1.00 98.31 90 MET A CA 1
ATOM 703 C C . MET A 1 90 ? 8.230 -0.800 0.723 1.00 98.31 90 MET A C 1
ATOM 705 O O . MET A 1 90 ? 7.887 -0.223 1.749 1.00 98.31 90 MET A O 1
ATOM 709 N N . ASN A 1 91 ? 7.668 -1.952 0.344 1.00 98.50 91 ASN A N 1
ATOM 710 C CA . ASN A 1 91 ? 6.603 -2.620 1.090 1.00 98.50 91 ASN A CA 1
ATOM 711 C C . ASN A 1 91 ? 6.978 -2.782 2.565 1.00 98.50 91 ASN A C 1
ATOM 713 O O . ASN A 1 91 ? 6.230 -2.330 3.430 1.00 98.50 91 ASN A O 1
ATOM 717 N N . LYS A 1 92 ? 8.163 -3.336 2.852 1.00 98.06 92 LYS A N 1
ATOM 718 C CA . LYS A 1 92 ? 8.639 -3.504 4.226 1.00 98.06 92 LYS A CA 1
ATOM 719 C C . LYS A 1 92 ? 8.697 -2.170 4.973 1.00 98.06 92 LYS A C 1
ATOM 721 O O . LYS A 1 92 ? 8.187 -2.073 6.084 1.00 98.06 92 LYS A O 1
ATOM 726 N N . LYS A 1 93 ? 9.281 -1.143 4.359 1.00 98.31 93 LYS A N 1
ATOM 727 C CA . LYS A 1 93 ? 9.383 0.188 4.961 1.00 98.31 93 LYS A CA 1
ATOM 728 C C . LYS A 1 93 ? 8.018 0.788 5.297 1.00 98.31 93 LYS A C 1
ATOM 730 O O . LYS A 1 93 ? 7.844 1.336 6.382 1.00 98.31 93 LYS A O 1
ATOM 735 N N . LEU A 1 94 ? 7.057 0.683 4.382 1.00 98.25 94 LEU A N 1
ATOM 736 C CA . LEU A 1 94 ? 5.703 1.191 4.594 1.00 98.25 94 LEU A CA 1
ATOM 737 C C . LEU A 1 94 ? 4.973 0.396 5.683 1.00 98.25 94 LEU A C 1
ATOM 739 O O . LEU A 1 94 ? 4.305 0.981 6.534 1.00 98.25 94 LEU A O 1
ATOM 743 N N . CYS A 1 95 ? 5.152 -0.924 5.701 1.00 97.94 95 CYS A N 1
ATOM 744 C CA . CYS A 1 95 ? 4.622 -1.803 6.738 1.00 97.94 95 CYS A CA 1
ATOM 745 C C . CYS A 1 95 ? 5.188 -1.470 8.126 1.00 97.94 95 CYS A C 1
ATOM 747 O O . CYS A 1 95 ? 4.439 -1.471 9.102 1.00 97.94 95 CYS A O 1
ATOM 749 N N . ASP A 1 96 ? 6.465 -1.093 8.224 1.00 97.88 96 ASP A N 1
ATOM 750 C CA . ASP A 1 96 ? 7.100 -0.714 9.492 1.00 97.88 96 ASP A CA 1
ATOM 751 C C . ASP A 1 96 ? 6.441 0.541 10.125 1.00 97.88 96 ASP A C 1
ATOM 753 O O . ASP A 1 96 ? 6.436 0.685 11.351 1.00 97.88 96 ASP A O 1
ATOM 757 N N . PHE A 1 97 ? 5.793 1.419 9.341 1.00 97.88 97 PHE A N 1
ATOM 758 C CA . PHE A 1 97 ? 5.015 2.550 9.881 1.00 97.88 97 PHE A CA 1
ATOM 759 C C . PHE A 1 97 ? 3.772 2.120 10.665 1.00 97.88 97 PHE A C 1
ATOM 761 O O . PHE A 1 97 ? 3.308 2.862 11.535 1.00 97.88 97 PHE A O 1
ATOM 768 N N . THR A 1 98 ? 3.233 0.935 10.374 1.00 96.81 98 THR A N 1
ATOM 769 C CA . THR A 1 98 ? 1.998 0.442 10.996 1.00 96.81 98 THR A CA 1
ATOM 770 C C . THR A 1 98 ? 2.194 0.031 12.452 1.00 96.81 98 THR A C 1
ATOM 772 O O . THR A 1 98 ? 1.243 0.080 13.231 1.00 96.81 98 THR A O 1
ATOM 775 N N . LYS A 1 99 ? 3.423 -0.369 12.820 1.00 95.25 99 LYS A N 1
ATOM 776 C CA . LYS A 1 99 ? 3.757 -1.032 14.093 1.00 95.25 99 LYS A CA 1
ATOM 777 C C . LYS A 1 99 ? 2.948 -2.312 14.362 1.00 95.25 99 LYS A C 1
ATOM 779 O O . LYS A 1 99 ? 2.891 -2.762 15.503 1.00 95.25 99 LYS A O 1
ATOM 784 N N . ILE A 1 100 ? 2.322 -2.886 13.335 1.00 95.38 100 ILE A N 1
ATOM 785 C CA . ILE A 1 100 ? 1.667 -4.191 13.404 1.00 95.38 100 ILE A CA 1
ATOM 786 C C . ILE A 1 100 ? 2.769 -5.253 13.373 1.00 95.38 100 ILE A C 1
ATOM 788 O O . ILE A 1 100 ? 3.607 -5.246 12.474 1.00 95.38 100 ILE A O 1
ATOM 792 N N . GLU A 1 101 ? 2.783 -6.153 14.359 1.00 91.44 101 GLU A N 1
ATOM 793 C CA . GLU A 1 101 ? 3.839 -7.168 14.494 1.00 91.44 101 GLU A CA 1
ATOM 794 C C . GLU A 1 101 ? 3.864 -8.156 13.325 1.00 91.44 101 GLU A C 1
ATOM 796 O O . GLU A 1 101 ? 4.929 -8.581 12.884 1.00 91.44 101 GLU A O 1
ATOM 801 N N . THR A 1 102 ? 2.692 -8.544 12.824 1.00 93.38 102 THR A N 1
ATOM 802 C CA . THR A 1 102 ? 2.556 -9.468 11.697 1.00 93.38 102 THR A CA 1
ATOM 803 C C . THR A 1 102 ? 1.433 -8.996 10.792 1.00 93.38 102 THR A C 1
ATOM 805 O O . THR A 1 102 ? 0.278 -8.927 11.206 1.00 93.38 102 THR A O 1
ATOM 808 N N . ILE A 1 103 ? 1.782 -8.660 9.553 1.00 96.56 103 ILE A N 1
ATOM 809 C CA . ILE A 1 103 ? 0.809 -8.357 8.505 1.00 96.56 103 ILE A CA 1
ATOM 810 C C . ILE A 1 103 ? 0.496 -9.676 7.790 1.00 96.56 103 ILE A C 1
ATOM 812 O O . ILE A 1 103 ? 1.433 -10.306 7.298 1.00 96.56 103 ILE A O 1
ATOM 816 N N . PRO A 1 104 ? -0.776 -10.104 7.722 1.00 97.25 104 PRO A N 1
ATOM 817 C CA . PRO A 1 104 ? -1.163 -11.322 7.019 1.00 97.25 104 PRO A CA 1
ATOM 818 C C . PRO A 1 104 ? -0.730 -11.304 5.549 1.00 97.25 104 PRO A C 1
ATOM 820 O O . PRO A 1 104 ? -0.926 -10.305 4.854 1.00 97.25 104 PRO A O 1
ATOM 823 N N . ASP A 1 105 ? -0.205 -12.429 5.055 1.00 97.12 105 ASP A N 1
ATOM 824 C CA . ASP A 1 105 ? 0.258 -12.559 3.665 1.00 97.12 105 ASP A CA 1
ATOM 825 C C . ASP A 1 105 ? -0.850 -12.242 2.651 1.00 97.12 105 ASP A C 1
ATOM 827 O O . ASP A 1 105 ? -0.592 -11.622 1.618 1.00 97.12 105 ASP A O 1
ATOM 831 N N . ALA A 1 106 ? -2.095 -12.610 2.972 1.00 96.94 106 ALA A N 1
ATOM 832 C CA . ALA A 1 106 ? -3.260 -12.327 2.143 1.00 96.94 106 ALA A CA 1
ATOM 833 C C . ALA A 1 106 ? -3.456 -10.814 1.934 1.00 96.94 106 ALA A C 1
ATOM 835 O O . ALA A 1 106 ? -3.477 -10.351 0.795 1.00 96.94 106 ALA A O 1
ATOM 836 N N . GLU A 1 107 ? -3.485 -10.026 3.013 1.00 97.31 107 GLU A N 1
ATOM 837 C CA . GLU A 1 107 ? -3.547 -8.557 2.942 1.00 97.31 107 GLU A CA 1
ATOM 838 C C . GLU A 1 107 ? -2.327 -7.972 2.219 1.00 97.31 107 GLU A C 1
ATOM 840 O O . GLU A 1 107 ? -2.455 -7.084 1.368 1.00 97.31 107 GLU A O 1
ATOM 845 N N . ASN A 1 108 ? -1.133 -8.483 2.535 1.00 97.75 108 ASN A N 1
ATOM 846 C CA . ASN A 1 108 ? 0.107 -7.925 2.010 1.00 97.75 108 ASN A CA 1
ATOM 847 C C . ASN A 1 108 ? 0.279 -8.175 0.505 1.00 97.75 108 ASN A C 1
ATOM 849 O O . ASN A 1 108 ? 0.821 -7.324 -0.195 1.00 97.75 108 ASN A O 1
ATOM 853 N N . SER A 1 109 ? -0.216 -9.301 -0.015 1.00 98.06 109 SER A N 1
ATOM 854 C CA . SER A 1 109 ? -0.135 -9.633 -1.444 1.00 98.06 109 SER A CA 1
ATOM 855 C C . SER A 1 109 ? -0.826 -8.588 -2.334 1.00 98.06 109 SER A C 1
ATOM 857 O O . SER A 1 109 ? -0.250 -8.145 -3.330 1.00 98.06 109 SER A O 1
ATOM 859 N N . PHE A 1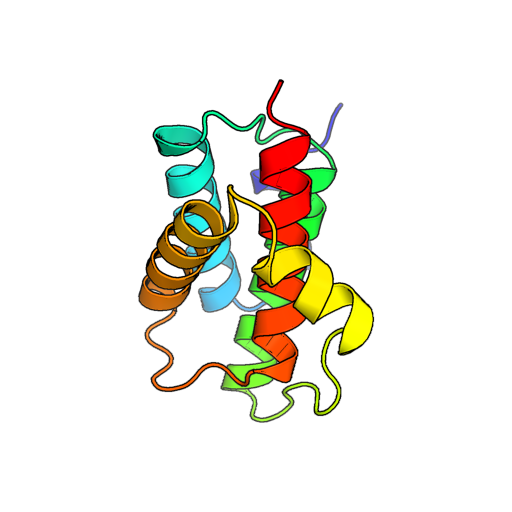 110 ? -2.002 -8.088 -1.932 1.00 97.50 110 PHE A N 1
ATOM 860 C CA . PHE A 1 110 ? -2.682 -7.001 -2.644 1.00 97.50 110 PHE A CA 1
ATOM 861 C C . PHE A 1 110 ? -1.923 -5.683 -2.543 1.00 97.50 110 PHE A C 1
ATOM 863 O O . PHE A 1 110 ? -1.868 -4.924 -3.513 1.00 97.50 110 PHE A O 1
ATOM 870 N N . PHE A 1 111 ? -1.328 -5.386 -1.386 1.00 97.56 111 PHE A N 1
ATOM 871 C CA . PHE A 1 111 ? -0.561 -4.155 -1.244 1.00 97.56 111 PHE A CA 1
ATOM 872 C C . PHE A 1 111 ? 0.722 -4.183 -2.083 1.00 97.56 11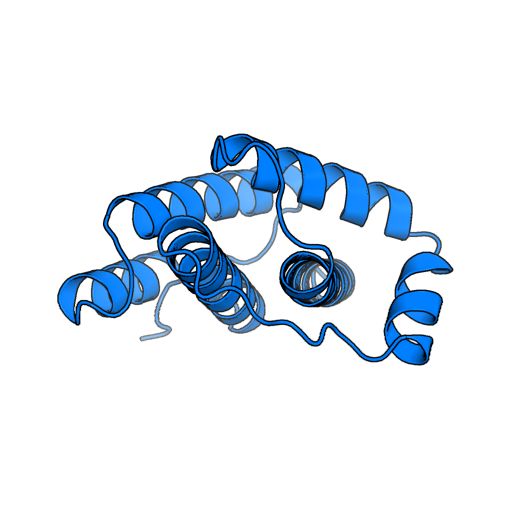1 PHE A C 1
ATOM 874 O O . PHE A 1 111 ? 1.031 -3.202 -2.756 1.00 97.56 111 PHE A O 1
ATOM 881 N N . ILE A 1 112 ? 1.418 -5.321 -2.130 1.00 98.38 112 ILE A N 1
ATOM 882 C CA . ILE A 1 112 ? 2.568 -5.529 -3.017 1.00 98.38 112 ILE A CA 1
ATOM 883 C C . ILE A 1 112 ? 2.160 -5.367 -4.485 1.00 98.38 112 ILE A C 1
ATOM 885 O O . ILE A 1 112 ? 2.853 -4.668 -5.217 1.00 98.38 112 ILE A O 1
ATOM 889 N N . SER A 1 113 ? 1.021 -5.925 -4.904 1.00 97.75 113 SER A N 1
ATOM 890 C CA . SER A 1 113 ? 0.500 -5.735 -6.265 1.00 97.75 113 SER A CA 1
ATOM 891 C C . SER A 1 113 ? 0.247 -4.259 -6.599 1.00 97.75 113 SER A C 1
ATOM 893 O O . SER A 1 113 ? 0.660 -3.784 -7.656 1.00 97.75 113 SER A O 1
ATOM 895 N N . ASN A 1 114 ? -0.333 -3.495 -5.668 1.00 97.06 114 ASN A N 1
ATOM 896 C CA . ASN A 1 114 ? -0.532 -2.054 -5.846 1.00 97.06 114 ASN A CA 1
ATOM 897 C C . ASN A 1 114 ? 0.796 -1.289 -5.979 1.00 97.06 114 ASN A C 1
ATOM 899 O O . ASN A 1 114 ? 0.902 -0.384 -6.808 1.00 97.06 114 ASN A O 1
ATOM 903 N N . LEU A 1 115 ? 1.802 -1.645 -5.173 1.00 97.50 115 LEU A N 1
ATOM 904 C CA . LEU A 1 115 ? 3.137 -1.047 -5.246 1.00 97.50 115 LEU A CA 1
ATOM 905 C C . LEU A 1 115 ? 3.858 -1.415 -6.544 1.00 97.50 115 LEU A C 1
ATOM 907 O O . LEU A 1 115 ? 4.524 -0.561 -7.119 1.00 97.50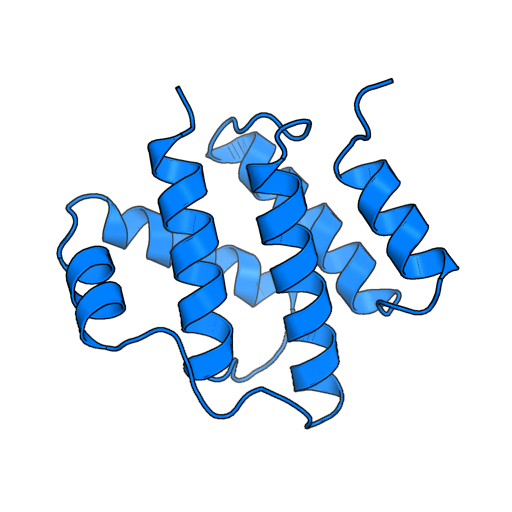 115 LEU A O 1
ATOM 911 N N . TYR A 1 116 ? 3.707 -2.652 -7.016 1.00 97.25 116 TYR A N 1
ATOM 912 C CA . TYR A 1 116 ? 4.256 -3.105 -8.290 1.00 97.25 116 TYR A CA 1
ATOM 913 C C . TYR A 1 116 ? 3.667 -2.311 -9.461 1.00 97.25 116 TYR A C 1
ATOM 915 O O . TYR A 1 116 ? 4.418 -1.696 -10.212 1.00 97.25 116 TYR A O 1
ATOM 923 N N . ALA A 1 117 ? 2.336 -2.214 -9.553 1.00 94.81 117 ALA A N 1
ATOM 924 C CA . ALA A 1 117 ? 1.671 -1.412 -10.582 1.00 94.81 117 ALA A CA 1
ATOM 925 C C . ALA A 1 117 ? 2.102 0.066 -10.532 1.00 94.81 117 ALA A C 1
ATOM 927 O O . ALA A 1 117 ? 2.483 0.642 -11.546 1.00 94.81 117 ALA A O 1
ATOM 928 N N . MET A 1 118 ? 2.159 0.654 -9.331 1.00 94.62 118 MET A N 1
ATOM 929 C CA . MET A 1 118 ? 2.639 2.027 -9.138 1.00 94.62 118 MET A CA 1
ATOM 930 C C . MET A 1 118 ? 4.088 2.213 -9.596 1.00 94.62 118 MET A C 1
ATOM 932 O O . MET A 1 118 ? 4.435 3.238 -10.176 1.00 94.62 118 MET A O 1
ATOM 936 N N . TYR A 1 119 ? 4.948 1.232 -9.325 1.00 94.81 119 TYR A N 1
ATOM 937 C CA . TYR A 1 119 ? 6.338 1.267 -9.748 1.00 94.81 119 TYR A CA 1
ATOM 938 C C . TYR A 1 119 ? 6.438 1.216 -11.275 1.00 94.81 119 TYR A C 1
ATOM 940 O O . TYR A 1 119 ? 7.196 1.996 -11.840 1.00 94.81 119 TYR A O 1
ATOM 948 N N . LEU A 1 120 ? 5.669 0.367 -11.956 1.00 92.62 120 LEU A N 1
ATOM 949 C CA . LEU A 1 120 ? 5.684 0.298 -13.420 1.00 92.62 120 LEU A CA 1
ATOM 950 C C . LEU A 1 120 ? 5.153 1.573 -14.094 1.00 92.62 120 LEU A C 1
ATOM 952 O O . LEU A 1 120 ? 5.638 1.938 -15.161 1.00 92.62 120 LEU A O 1
ATOM 956 N N . GLU A 1 121 ? 4.203 2.268 -13.467 1.00 88.19 121 GLU A N 1
ATOM 957 C CA . GLU A 1 121 ? 3.565 3.469 -14.023 1.00 88.19 121 GLU A CA 1
ATOM 958 C C . GLU A 1 121 ? 4.314 4.781 -13.747 1.00 88.19 121 GLU A C 1
ATOM 960 O O . GLU A 1 121 ? 3.917 5.820 -14.266 1.00 88.19 121 GLU A O 1
ATOM 965 N N . ARG A 1 122 ? 5.395 4.775 -12.952 1.00 75.62 122 ARG A N 1
ATOM 966 C CA . ARG A 1 122 ? 6.054 6.005 -12.452 1.00 75.62 122 ARG A CA 1
ATOM 967 C C . ARG A 1 122 ? 6.804 6.864 -13.495 1.00 75.62 122 ARG A C 1
ATOM 969 O O . ARG A 1 122 ? 7.645 7.676 -13.114 1.00 75.62 122 ARG A O 1
ATOM 976 N N . THR A 1 123 ? 6.562 6.655 -14.785 1.00 55.31 123 THR A N 1
ATOM 977 C CA . THR A 1 123 ? 7.167 7.394 -15.913 1.00 55.31 123 THR A CA 1
ATOM 978 C C . THR A 1 123 ? 6.499 8.725 -16.211 1.00 55.31 123 THR A C 1
ATOM 980 O O . THR A 1 123 ? 5.253 8.760 -16.267 1.00 55.31 123 THR A O 1
#

pLDDT: mean 94.74, std 7.66, range [49.16, 98.56]

Organism: NCBI:txid1219078